Protein AF-A0A946XHM9-F1 (afdb_monomer_lite)

Structure (mmCIF, N/CA/C/O backbone):
data_AF-A0A946XHM9-F1
#
_entry.id   AF-A0A946XHM9-F1
#
loop_
_atom_site.group_PDB
_atom_site.id
_atom_site.type_symbol
_atom_site.label_atom_id
_atom_site.label_alt_id
_atom_site.label_comp_id
_atom_site.label_asym_id
_atom_site.label_entity_id
_atom_site.label_seq_id
_atom_site.pdbx_PDB_ins_code
_atom_site.Cartn_x
_atom_site.Cartn_y
_atom_site.Cartn_z
_atom_site.occupancy
_atom_site.B_iso_or_equiv
_atom_site.auth_seq_id
_atom_site.auth_comp_id
_atom_site.auth_asym_id
_atom_site.auth_atom_id
_atom_site.pdbx_PDB_model_num
ATOM 1 N N . MET A 1 1 ? -4.022 -19.495 19.270 1.00 64.88 1 MET A N 1
ATOM 2 C CA . MET A 1 1 ? -2.983 -18.628 18.664 1.00 64.88 1 MET A CA 1
ATOM 3 C C . MET A 1 1 ? -3.004 -17.282 19.379 1.00 64.88 1 MET A C 1
ATOM 5 O O . MET A 1 1 ? -4.097 -16.776 19.602 1.00 64.88 1 MET A O 1
ATOM 9 N N . SER A 1 2 ? -1.864 -16.734 19.816 1.00 82.44 2 SER A N 1
ATOM 10 C CA . SER A 1 2 ? -1.853 -15.450 20.539 1.00 82.44 2 SER A CA 1
ATOM 11 C C . SER A 1 2 ? -2.155 -14.281 19.589 1.00 82.44 2 SER A C 1
ATOM 13 O O . SER A 1 2 ? -1.803 -14.330 18.409 1.00 82.44 2 SER A O 1
ATOM 15 N N . LYS A 1 3 ? -2.790 -13.209 20.088 1.00 78.12 3 LYS A N 1
ATOM 16 C CA . LYS A 1 3 ? -3.060 -11.992 19.292 1.00 78.12 3 LYS A CA 1
ATOM 17 C C . LYS A 1 3 ? -1.774 -11.375 18.726 1.00 78.12 3 LYS A C 1
ATOM 19 O O . LYS A 1 3 ? -1.771 -10.886 17.604 1.00 78.12 3 LYS A O 1
ATOM 24 N N . ALA A 1 4 ? -0.674 -11.460 19.478 1.00 81.44 4 ALA A N 1
ATOM 25 C CA . ALA A 1 4 ? 0.644 -11.019 19.030 1.00 81.44 4 ALA A CA 1
ATOM 26 C C . ALA A 1 4 ? 1.135 -11.818 17.812 1.00 81.44 4 ALA A C 1
ATOM 28 O O . ALA A 1 4 ? 1.580 -11.227 16.836 1.00 81.44 4 ALA A O 1
ATOM 29 N N . LEU A 1 5 ? 0.974 -13.146 17.819 1.00 84.19 5 LEU A N 1
ATOM 30 C CA . LEU A 1 5 ? 1.355 -13.992 16.687 1.00 84.19 5 LEU A CA 1
ATOM 31 C C . LEU A 1 5 ? 0.500 -13.704 15.440 1.00 84.19 5 LEU A C 1
ATOM 33 O O . LEU A 1 5 ? 1.036 -13.625 14.341 1.00 84.19 5 LEU A O 1
ATOM 37 N N . GLN A 1 6 ? -0.809 -13.479 15.599 1.00 84.44 6 GLN A N 1
ATOM 38 C CA . GLN A 1 6 ? -1.690 -13.073 14.491 1.00 84.44 6 GLN A CA 1
ATOM 39 C C . GLN A 1 6 ? -1.271 -11.729 13.878 1.00 84.44 6 GLN A C 1
ATOM 41 O O . GLN A 1 6 ? -1.236 -11.593 12.658 1.00 84.44 6 GLN A O 1
ATOM 46 N N . GLN A 1 7 ? -0.912 -10.759 14.722 1.00 83.75 7 GLN A N 1
ATOM 47 C CA . GLN A 1 7 ? -0.416 -9.451 14.301 1.00 83.75 7 GLN A CA 1
ATOM 48 C C . GLN A 1 7 ? 0.900 -9.575 13.517 1.00 83.75 7 GLN A C 1
ATOM 50 O O . GLN A 1 7 ? 1.037 -8.980 12.450 1.00 83.75 7 GLN A O 1
ATOM 55 N N . SER A 1 8 ? 1.858 -10.360 14.019 1.00 86.75 8 SER A N 1
ATOM 56 C CA . SER A 1 8 ? 3.138 -10.593 13.342 1.00 86.75 8 SER A CA 1
ATOM 57 C C . SER A 1 8 ? 2.952 -11.287 11.994 1.00 86.75 8 SER A C 1
ATOM 59 O O . SER A 1 8 ? 3.525 -10.848 11.003 1.00 86.75 8 SER A O 1
ATOM 61 N N . LEU A 1 9 ? 2.106 -12.321 11.930 1.00 87.94 9 LEU A N 1
ATOM 62 C CA . LEU A 1 9 ? 1.792 -13.018 10.679 1.00 87.94 9 LEU A CA 1
ATOM 63 C C . LEU A 1 9 ? 1.127 -12.090 9.661 1.00 87.94 9 LEU A C 1
ATOM 65 O O . LEU A 1 9 ? 1.471 -12.128 8.485 1.00 87.94 9 LEU A O 1
ATOM 69 N N . TYR A 1 10 ? 0.220 -11.222 10.109 1.00 89.25 10 TYR A N 1
ATOM 70 C CA . TYR A 1 10 ? -0.399 -10.221 9.248 1.00 89.25 10 TYR A CA 1
ATOM 71 C C . TYR A 1 10 ? 0.646 -9.276 8.632 1.00 89.25 10 TYR A C 1
ATOM 73 O O . TYR A 1 10 ? 0.658 -9.096 7.417 1.00 89.25 10 TYR A O 1
ATOM 81 N N . TRP A 1 11 ? 1.562 -8.721 9.433 1.00 89.75 11 TRP A N 1
ATOM 82 C CA . TRP A 1 11 ? 2.608 -7.831 8.913 1.00 89.75 11 TRP A CA 1
ATOM 83 C C . TRP A 1 11 ? 3.601 -8.547 7.996 1.00 89.75 11 TRP A C 1
ATOM 85 O O . TRP A 1 11 ? 4.040 -7.958 7.010 1.00 89.75 11 TRP A O 1
ATOM 95 N N . LEU A 1 12 ? 3.911 -9.817 8.267 1.00 91.81 12 LEU A N 1
ATOM 96 C CA . LEU A 1 12 ? 4.718 -10.644 7.369 1.00 91.81 12 LEU A CA 1
ATOM 97 C C . LEU A 1 12 ? 4.027 -10.859 6.018 1.00 91.81 12 LEU A C 1
ATOM 99 O O . LEU A 1 12 ? 4.665 -10.697 4.981 1.00 91.81 12 LEU A O 1
ATOM 103 N N . LEU A 1 13 ? 2.725 -11.158 6.016 1.00 91.50 13 LEU A N 1
ATOM 104 C CA . LEU A 1 13 ? 1.950 -11.314 4.784 1.00 91.50 13 LEU A CA 1
ATOM 105 C C . LEU A 1 13 ? 1.861 -10.006 3.996 1.00 91.50 13 LEU A C 1
ATOM 107 O O . LEU A 1 13 ? 2.083 -10.010 2.790 1.00 91.50 13 LEU A O 1
ATOM 111 N N . VAL A 1 14 ? 1.593 -8.882 4.667 1.00 91.19 14 VAL A N 1
ATOM 112 C CA . VAL A 1 14 ? 1.593 -7.554 4.034 1.00 91.19 14 VAL A CA 1
ATOM 113 C C . VAL A 1 14 ? 2.949 -7.266 3.404 1.00 91.19 14 VAL A C 1
ATOM 115 O O . VAL A 1 14 ? 3.015 -6.874 2.245 1.00 91.19 14 VAL A O 1
ATOM 118 N N . SER A 1 15 ? 4.031 -7.512 4.139 1.00 92.19 15 SER A N 1
ATOM 119 C CA . SER A 1 15 ? 5.391 -7.322 3.646 1.00 92.19 15 SER A CA 1
ATOM 120 C C . SER A 1 15 ? 5.690 -8.173 2.412 1.00 92.19 15 SER A C 1
ATOM 122 O O . SER A 1 15 ? 6.219 -7.646 1.435 1.00 92.19 15 SER A O 1
ATOM 124 N N . ALA A 1 16 ? 5.289 -9.448 2.415 1.00 91.62 16 ALA A N 1
ATOM 125 C CA . ALA A 1 16 ? 5.465 -10.353 1.282 1.00 91.62 16 ALA A CA 1
ATOM 126 C C . ALA A 1 16 ? 4.648 -9.925 0.052 1.00 91.62 16 ALA A C 1
ATOM 128 O O . ALA A 1 16 ? 5.164 -9.944 -1.063 1.00 91.62 16 ALA A O 1
ATOM 129 N N . VAL A 1 17 ? 3.397 -9.492 0.245 1.00 91.25 17 VAL A N 1
ATOM 130 C CA . VAL A 1 17 ? 2.551 -8.972 -0.841 1.00 91.25 17 VAL A CA 1
ATOM 131 C C . VAL A 1 17 ? 3.158 -7.705 -1.430 1.00 91.25 17 VAL A C 1
ATOM 133 O O . VAL A 1 17 ? 3.306 -7.614 -2.644 1.00 91.25 17 VAL A O 1
ATOM 136 N N . LEU A 1 18 ? 3.557 -6.748 -0.587 1.00 91.38 18 LEU A N 1
ATOM 137 C CA . LEU A 1 18 ? 4.198 -5.516 -1.044 1.00 91.38 18 LEU A CA 1
ATOM 138 C C . LEU A 1 18 ? 5.503 -5.816 -1.779 1.00 91.38 18 LEU A C 1
ATOM 140 O O . LEU A 1 18 ? 5.750 -5.229 -2.823 1.00 91.38 18 LEU A O 1
ATOM 144 N N . PHE A 1 19 ? 6.308 -6.756 -1.287 1.00 90.69 19 PHE A N 1
ATOM 145 C CA . PHE A 1 19 ? 7.533 -7.171 -1.964 1.00 90.69 19 PHE A CA 1
ATOM 146 C C . PHE A 1 19 ? 7.241 -7.754 -3.352 1.00 90.69 19 PHE A C 1
ATOM 148 O O . PHE A 1 19 ? 7.867 -7.353 -4.327 1.00 90.69 19 PHE A O 1
ATOM 155 N N . GLY A 1 20 ? 6.247 -8.644 -3.460 1.00 88.38 20 GLY A N 1
ATOM 156 C CA . GLY A 1 20 ? 5.823 -9.224 -4.736 1.00 88.38 20 GLY A CA 1
ATOM 157 C C . GLY A 1 20 ? 5.290 -8.182 -5.722 1.00 88.38 20 GLY A C 1
ATOM 158 O O . GLY A 1 20 ? 5.657 -8.207 -6.893 1.00 88.38 20 GLY A O 1
ATOM 159 N N . VAL A 1 21 ? 4.485 -7.224 -5.248 1.00 87.75 21 VAL A N 1
ATOM 160 C CA . VAL A 1 21 ? 4.009 -6.099 -6.070 1.00 87.75 21 VAL A CA 1
ATOM 161 C C . VAL A 1 21 ? 5.192 -5.290 -6.600 1.00 87.75 21 VAL A C 1
ATOM 163 O O . VAL A 1 21 ? 5.256 -5.024 -7.795 1.00 87.75 21 VAL A O 1
ATOM 166 N N . GLN A 1 22 ? 6.159 -4.956 -5.745 1.00 88.50 22 GLN A N 1
ATOM 167 C CA . GLN A 1 22 ? 7.315 -4.145 -6.133 1.00 88.50 22 GLN A CA 1
ATOM 168 C C . GLN A 1 22 ? 8.279 -4.885 -7.063 1.00 88.50 22 GLN A C 1
ATOM 170 O O . GLN A 1 22 ? 8.858 -4.267 -7.955 1.00 88.50 22 GLN A O 1
ATOM 175 N N . TYR A 1 23 ? 8.415 -6.204 -6.902 1.00 85.31 23 TYR A N 1
ATOM 176 C CA . TYR A 1 23 ? 9.186 -7.058 -7.807 1.00 85.31 23 TYR A CA 1
ATOM 177 C C . TYR A 1 23 ? 8.616 -7.055 -9.230 1.00 85.31 23 TYR A C 1
ATOM 179 O O . TYR A 1 23 ? 9.367 -7.006 -10.198 1.00 85.31 23 TYR A O 1
ATOM 187 N N . LEU A 1 24 ? 7.287 -7.074 -9.365 1.00 84.50 24 LEU A N 1
ATOM 188 C CA . LEU A 1 24 ? 6.622 -6.987 -10.669 1.00 84.50 24 LEU A CA 1
ATOM 189 C C . LEU A 1 24 ? 6.625 -5.560 -11.237 1.00 84.50 24 LEU A C 1
ATOM 191 O O . LEU A 1 24 ? 6.518 -5.379 -12.451 1.00 84.50 24 LEU A O 1
ATOM 195 N N . TYR A 1 25 ? 6.717 -4.557 -10.360 1.00 83.06 25 TYR A N 1
ATOM 196 C CA . TYR A 1 25 ? 6.604 -3.150 -10.724 1.00 83.06 25 TYR A CA 1
ATOM 197 C C . TYR A 1 25 ? 7.918 -2.534 -11.208 1.00 83.06 25 TYR A C 1
ATOM 199 O O . TYR A 1 25 ? 7.930 -1.756 -12.164 1.00 83.06 25 TYR A O 1
ATOM 207 N N . HIS A 1 26 ? 9.035 -2.886 -10.572 1.00 82.06 26 HIS A N 1
ATOM 208 C CA . HIS A 1 26 ? 10.322 -2.255 -10.836 1.00 82.06 26 HIS A CA 1
ATOM 209 C C . HIS A 1 26 ? 11.280 -3.172 -11.610 1.00 82.06 26 HIS A C 1
ATOM 211 O O . HIS A 1 26 ? 11.484 -4.320 -11.226 1.00 82.06 26 HIS A O 1
ATOM 217 N N . PRO A 1 27 ? 11.965 -2.658 -12.650 1.00 73.81 27 PRO A N 1
ATOM 218 C CA . PRO A 1 27 ? 12.930 -3.439 -13.430 1.00 73.81 27 PRO A CA 1
ATOM 219 C C . PRO A 1 27 ? 14.285 -3.626 -12.722 1.00 73.81 27 PRO A C 1
ATOM 221 O O . PRO A 1 27 ? 15.137 -4.366 -13.206 1.00 73.81 27 PRO A O 1
ATOM 224 N N . ASN A 1 28 ? 14.525 -2.923 -11.610 1.00 82.12 28 ASN A N 1
ATOM 225 C CA . ASN A 1 28 ? 15.802 -2.896 -10.899 1.00 82.12 28 ASN A CA 1
ATOM 226 C C . ASN A 1 28 ? 15.595 -3.224 -9.414 1.00 82.12 28 ASN A C 1
ATOM 228 O O . ASN A 1 28 ? 14.721 -2.645 -8.766 1.00 82.12 28 ASN A O 1
ATOM 232 N N . LEU A 1 29 ? 16.448 -4.094 -8.865 1.00 83.19 29 LEU A N 1
ATOM 233 C CA . LEU A 1 29 ? 16.446 -4.482 -7.452 1.00 83.19 29 LEU A CA 1
ATOM 234 C C . LEU A 1 29 ? 16.579 -3.285 -6.499 1.00 83.19 29 LEU A C 1
ATOM 236 O O . LEU A 1 29 ? 15.921 -3.267 -5.463 1.00 83.19 29 LEU A O 1
ATOM 240 N N . ASN A 1 30 ? 17.370 -2.266 -6.849 1.00 85.31 30 ASN A N 1
ATOM 241 C CA . ASN A 1 30 ? 17.533 -1.082 -5.998 1.00 85.31 30 ASN A CA 1
ATOM 242 C C . ASN A 1 30 ? 16.214 -0.310 -5.853 1.00 85.31 30 ASN A C 1
ATOM 244 O O . ASN A 1 30 ? 15.804 0.018 -4.741 1.00 85.31 30 ASN A O 1
ATOM 248 N N . LEU A 1 31 ? 15.517 -0.075 -6.968 1.00 84.56 31 LEU A N 1
ATOM 249 C CA . LEU A 1 31 ? 14.203 0.569 -6.968 1.00 84.56 31 LEU A CA 1
ATOM 250 C C . LEU A 1 31 ? 13.147 -0.292 -6.284 1.00 84.56 31 LEU A C 1
ATOM 252 O O . LEU A 1 31 ? 12.345 0.231 -5.521 1.00 84.56 31 LEU A O 1
ATOM 256 N N . MET A 1 32 ? 13.183 -1.606 -6.508 1.00 88.50 32 MET A N 1
ATOM 257 C CA . MET A 1 32 ? 12.290 -2.555 -5.851 1.00 88.50 32 MET A CA 1
ATOM 258 C C . MET A 1 32 ? 12.395 -2.460 -4.327 1.00 88.50 32 MET A C 1
ATOM 260 O O . MET A 1 32 ? 11.376 -2.374 -3.646 1.00 88.50 32 MET A O 1
ATOM 264 N N . ILE A 1 33 ? 13.617 -2.444 -3.785 1.00 89.56 33 ILE A N 1
ATOM 265 C CA . ILE A 1 33 ? 13.844 -2.340 -2.339 1.00 89.56 33 ILE A CA 1
ATOM 266 C C . ILE A 1 33 ? 13.354 -0.985 -1.817 1.00 89.56 33 ILE A C 1
ATOM 268 O O . ILE A 1 33 ? 12.666 -0.943 -0.798 1.00 89.56 33 ILE A O 1
ATOM 272 N N . ILE A 1 34 ? 13.653 0.111 -2.520 1.00 89.56 34 ILE A N 1
ATOM 273 C CA . ILE A 1 34 ? 13.200 1.454 -2.130 1.00 89.56 34 ILE A CA 1
ATOM 274 C C . ILE A 1 34 ? 11.666 1.528 -2.137 1.00 89.56 34 ILE A C 1
ATOM 276 O O . ILE A 1 34 ? 11.068 1.911 -1.133 1.00 89.56 34 ILE A O 1
ATOM 280 N N . GLY A 1 35 ? 11.021 1.102 -3.225 1.00 89.00 35 GLY A N 1
ATOM 281 C CA . GLY A 1 35 ? 9.565 1.075 -3.362 1.00 89.00 35 GLY A CA 1
ATOM 282 C C . GLY A 1 35 ? 8.893 0.186 -2.316 1.00 89.00 35 GLY A C 1
ATOM 283 O O . GLY A 1 35 ? 7.867 0.562 -1.746 1.00 89.00 35 GLY A O 1
ATOM 284 N N . TRP A 1 36 ? 9.502 -0.957 -1.987 1.00 92.44 36 TRP A N 1
ATOM 285 C CA . TRP A 1 36 ? 9.031 -1.854 -0.929 1.00 92.44 36 TRP A CA 1
ATOM 286 C C . TRP A 1 36 ? 9.079 -1.200 0.448 1.00 92.44 36 TRP A C 1
ATOM 288 O O . TRP A 1 36 ? 8.070 -1.206 1.157 1.00 92.44 36 TRP A O 1
ATOM 298 N N . VAL A 1 37 ? 10.204 -0.578 0.804 1.00 93.12 37 VAL A N 1
ATOM 299 C CA . VAL A 1 37 ? 10.353 0.141 2.076 1.00 93.12 37 VAL A CA 1
ATOM 300 C C . VAL A 1 37 ? 9.368 1.309 2.160 1.00 93.12 37 VAL A C 1
ATOM 302 O O . VAL A 1 37 ? 8.674 1.444 3.169 1.00 93.12 37 VAL A O 1
ATOM 305 N N . LEU A 1 38 ? 9.238 2.113 1.100 1.00 92.75 38 LEU A N 1
ATOM 306 C CA . LEU A 1 38 ? 8.287 3.230 1.041 1.00 92.75 38 LEU A CA 1
ATOM 307 C C . LEU A 1 38 ? 6.842 2.753 1.217 1.00 92.75 38 LEU A C 1
ATOM 309 O O . LEU A 1 38 ? 6.113 3.271 2.066 1.00 92.75 38 LEU A O 1
ATOM 313 N N . SER A 1 39 ? 6.447 1.716 0.479 1.00 91.38 39 SER A N 1
ATOM 314 C CA . SER A 1 39 ? 5.103 1.140 0.560 1.00 91.38 39 SER A CA 1
ATOM 315 C C . SER A 1 39 ? 4.807 0.572 1.946 1.00 91.38 39 SER A C 1
ATOM 317 O O . SER A 1 39 ? 3.705 0.756 2.464 1.00 91.38 39 SER A O 1
ATOM 319 N N . LEU A 1 40 ? 5.780 -0.091 2.578 1.00 92.44 40 LEU A N 1
ATOM 320 C CA . LEU A 1 40 ? 5.646 -0.610 3.939 1.00 92.44 40 LEU A CA 1
ATOM 321 C C . LEU A 1 40 ? 5.456 0.511 4.963 1.00 92.44 40 LEU A C 1
ATOM 323 O O . LEU A 1 40 ? 4.547 0.433 5.792 1.00 92.44 40 LEU A O 1
ATOM 327 N N . LEU A 1 41 ? 6.276 1.562 4.891 1.00 92.50 41 LEU A N 1
ATOM 328 C CA . LEU A 1 41 ? 6.190 2.713 5.791 1.00 92.50 41 LEU A CA 1
ATOM 329 C C . LEU A 1 41 ? 4.852 3.443 5.645 1.00 92.50 41 LEU A C 1
ATOM 331 O O . LEU A 1 41 ? 4.201 3.747 6.645 1.00 92.50 41 LEU A O 1
ATOM 335 N N . LEU A 1 42 ? 4.400 3.669 4.411 1.00 92.50 42 LEU A N 1
ATOM 336 C CA . LEU A 1 42 ? 3.121 4.323 4.134 1.00 92.50 42 LEU A CA 1
ATOM 337 C C . LEU A 1 42 ? 1.928 3.458 4.545 1.00 92.50 42 LEU A C 1
ATOM 339 O O . LEU A 1 42 ? 0.946 3.974 5.083 1.00 92.50 42 LEU A O 1
ATOM 343 N N . THR A 1 43 ? 2.027 2.139 4.389 1.00 90.69 43 THR A N 1
ATOM 344 C CA . THR A 1 43 ? 1.024 1.193 4.894 1.00 90.69 43 THR A CA 1
ATOM 345 C C . THR A 1 43 ? 0.941 1.243 6.419 1.00 90.69 43 THR A C 1
ATOM 347 O O . THR A 1 43 ? -0.153 1.326 6.982 1.00 90.69 43 THR A O 1
ATOM 350 N N . ALA A 1 44 ? 2.086 1.247 7.106 1.00 89.00 44 ALA A N 1
ATOM 351 C CA . ALA A 1 44 ? 2.149 1.386 8.558 1.00 89.00 44 ALA A CA 1
ATOM 352 C C . ALA A 1 44 ? 1.564 2.723 9.031 1.00 89.00 44 ALA A C 1
ATOM 354 O O . ALA A 1 44 ? 0.775 2.746 9.979 1.00 89.00 44 ALA A O 1
ATOM 355 N N . LEU A 1 45 ? 1.877 3.818 8.335 1.00 88.56 45 LEU A N 1
ATOM 356 C CA . LEU A 1 45 ? 1.345 5.145 8.630 1.00 88.56 45 LEU A CA 1
ATOM 357 C C . LEU A 1 45 ? -0.173 5.217 8.415 1.00 88.56 45 LEU A C 1
ATOM 359 O O . LEU A 1 45 ? -0.891 5.764 9.253 1.00 88.56 45 LEU A O 1
ATOM 363 N N . THR A 1 46 ? -0.677 4.616 7.336 1.00 87.56 46 THR A N 1
ATOM 364 C CA . THR A 1 46 ? -2.114 4.552 7.023 1.00 87.56 46 THR A CA 1
ATOM 365 C C . THR A 1 46 ? -2.864 3.738 8.078 1.00 87.56 46 THR A C 1
ATOM 367 O O . THR A 1 46 ? -3.885 4.188 8.606 1.00 87.56 46 THR A O 1
ATOM 370 N N . ALA A 1 47 ? -2.318 2.586 8.477 1.00 86.00 47 ALA A N 1
ATOM 371 C CA . ALA A 1 47 ? -2.874 1.757 9.543 1.00 86.00 47 ALA A CA 1
ATOM 372 C C . ALA A 1 47 ? -2.862 2.481 10.904 1.00 86.00 47 ALA A C 1
ATOM 374 O O . ALA A 1 47 ? -3.856 2.453 11.638 1.00 86.00 47 ALA A O 1
ATOM 375 N N . TRP A 1 48 ? -1.769 3.181 11.227 1.00 85.88 48 TRP A N 1
ATOM 376 C CA . TRP A 1 48 ? -1.647 3.990 12.441 1.00 85.88 48 TRP A CA 1
ATOM 377 C C . TRP A 1 48 ? -2.649 5.149 12.460 1.00 85.88 48 TRP A C 1
ATOM 379 O O . TRP A 1 48 ? -3.364 5.319 13.449 1.00 85.88 48 TRP A O 1
ATOM 389 N N . SER A 1 49 ? -2.777 5.890 11.360 1.00 84.12 49 SER A N 1
ATOM 390 C CA . SER A 1 49 ? -3.764 6.964 11.206 1.00 84.12 49 SER A CA 1
ATOM 391 C C . SER A 1 49 ? -5.192 6.429 11.370 1.00 84.12 49 SER A C 1
ATOM 393 O O . SER A 1 49 ? -5.991 6.973 12.135 1.00 84.12 49 SER A O 1
ATOM 395 N N . GLY A 1 50 ? -5.479 5.263 10.780 1.00 79.75 50 GLY A N 1
ATOM 396 C CA . GLY A 1 50 ? -6.729 4.525 10.958 1.00 79.75 50 GLY A CA 1
ATOM 397 C C . GLY A 1 50 ? -7.093 4.248 12.419 1.00 79.75 50 GLY A C 1
ATOM 398 O O . GLY A 1 50 ? -8.271 4.330 12.781 1.00 79.75 50 GLY A O 1
ATOM 399 N N . SER A 1 51 ? -6.099 3.950 13.262 1.00 78.69 51 SER A N 1
ATOM 400 C CA . SER A 1 51 ? -6.296 3.694 14.696 1.00 78.69 51 SER A CA 1
ATOM 401 C C . SER A 1 51 ? -6.692 4.938 15.502 1.00 78.69 51 SER A C 1
ATOM 403 O O . SER A 1 51 ? -7.314 4.806 16.553 1.00 78.69 51 SER A O 1
ATOM 405 N N . ARG A 1 52 ? -6.378 6.142 15.004 1.00 79.56 52 ARG A N 1
ATOM 406 C CA . ARG A 1 52 ? -6.666 7.428 15.664 1.00 79.56 52 ARG A CA 1
ATOM 407 C C . ARG A 1 52 ? -8.008 8.041 15.250 1.00 79.56 52 ARG A C 1
ATOM 409 O O . ARG A 1 52 ? -8.437 9.031 15.837 1.00 79.56 52 ARG A O 1
ATOM 416 N N . ILE A 1 53 ? -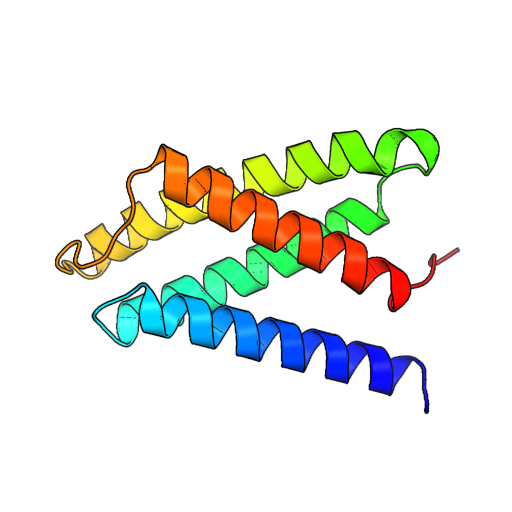8.677 7.474 14.248 1.00 78.75 53 ILE A N 1
ATOM 417 C CA . ILE A 1 53 ? -9.930 8.002 13.702 1.00 78.75 53 ILE A CA 1
ATOM 418 C C . ILE A 1 53 ? -11.147 7.491 14.493 1.00 78.75 53 ILE A C 1
ATOM 420 O O . ILE A 1 53 ? -11.295 6.293 14.742 1.00 78.75 53 ILE A O 1
ATOM 424 N N . SER A 1 54 ? -12.064 8.408 14.824 1.00 67.88 54 SER A N 1
ATOM 425 C CA . SER A 1 54 ? -13.339 8.114 15.486 1.00 67.88 54 SER A CA 1
ATOM 426 C C . SER A 1 54 ? -14.253 7.210 14.646 1.00 67.88 54 SER A C 1
ATOM 428 O O . SER A 1 54 ? -14.373 7.378 13.431 1.00 67.88 54 SER A O 1
ATOM 430 N N . LYS A 1 55 ? -14.945 6.274 15.317 1.00 69.19 55 LYS A N 1
ATOM 431 C CA . LYS A 1 55 ? -15.752 5.195 14.709 1.00 69.19 55 LYS A CA 1
ATOM 432 C C . LYS A 1 55 ? -16.671 5.600 13.535 1.00 69.19 55 LYS A C 1
ATOM 434 O O . LYS A 1 55 ? -16.613 4.916 12.517 1.00 69.19 55 LYS A O 1
ATOM 439 N N . PRO A 1 56 ? -17.476 6.679 13.606 1.00 68.31 56 PRO A N 1
ATOM 440 C CA . PRO A 1 56 ? -18.427 6.994 12.535 1.00 68.31 56 PRO A CA 1
ATOM 441 C C . PRO A 1 56 ? -17.775 7.553 11.259 1.00 68.31 56 PRO A C 1
ATOM 443 O O . PRO A 1 56 ? -18.360 7.454 10.188 1.00 68.31 56 PRO A O 1
ATOM 446 N N 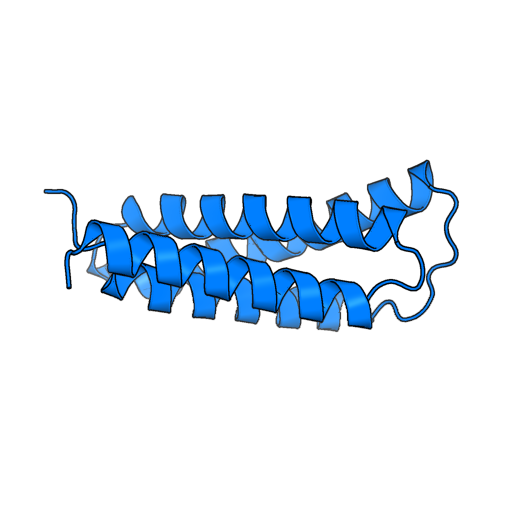. ALA A 1 57 ? -16.560 8.107 11.337 1.00 73.81 57 ALA A N 1
ATOM 447 C CA . ALA A 1 57 ? -15.889 8.740 10.197 1.00 73.81 57 ALA A CA 1
ATOM 448 C C . ALA A 1 57 ? -14.773 7.875 9.581 1.00 73.81 57 ALA A C 1
ATOM 450 O O . ALA A 1 57 ? -14.045 8.344 8.705 1.00 73.81 57 ALA A O 1
ATOM 451 N N . ILE A 1 58 ? -14.620 6.626 10.041 1.00 74.44 58 ILE A N 1
ATOM 452 C CA . ILE A 1 58 ? -13.537 5.722 9.633 1.00 74.44 58 ILE A CA 1
ATOM 453 C C . ILE A 1 58 ? -13.428 5.547 8.115 1.00 74.44 58 ILE A C 1
ATOM 455 O O . ILE A 1 58 ? -12.338 5.795 7.607 1.00 74.44 58 ILE A O 1
ATOM 459 N N . PRO A 1 59 ? -14.467 5.105 7.378 1.00 77.81 59 PRO A N 1
ATOM 460 C CA . PRO A 1 59 ? -14.274 4.696 5.987 1.00 77.81 59 PRO A CA 1
ATOM 461 C C . PRO A 1 59 ? -13.852 5.871 5.101 1.00 77.81 59 PRO A C 1
ATOM 463 O O . PRO A 1 59 ? -12.909 5.747 4.328 1.00 77.81 59 PRO A O 1
ATOM 466 N N . ILE A 1 60 ? -14.477 7.037 5.285 1.00 84.12 60 ILE A N 1
ATOM 467 C CA . ILE A 1 60 ? -14.186 8.246 4.502 1.00 84.12 60 ILE A CA 1
ATOM 468 C C . ILE A 1 60 ? -12.788 8.783 4.827 1.00 84.12 60 ILE A C 1
ATOM 470 O O . ILE A 1 60 ? -11.999 9.057 3.926 1.00 84.12 60 ILE A O 1
ATOM 474 N N . LYS A 1 61 ? -12.444 8.901 6.117 1.00 84.12 61 LYS A N 1
ATOM 475 C CA . LYS A 1 61 ? -11.130 9.422 6.521 1.00 84.12 61 LYS A CA 1
ATOM 476 C C . LYS A 1 61 ? -10.000 8.461 6.160 1.00 84.12 61 LYS A C 1
ATOM 478 O O . LYS A 1 61 ? -8.941 8.914 5.748 1.00 84.12 61 LYS A O 1
ATOM 483 N N . LEU A 1 62 ? -10.216 7.150 6.274 1.00 87.00 62 LEU A N 1
ATOM 484 C CA . LEU A 1 62 ? -9.218 6.152 5.894 1.00 87.00 62 LEU A CA 1
ATOM 485 C C . LEU A 1 62 ? -9.003 6.126 4.377 1.00 87.00 62 LEU A C 1
ATOM 487 O O . LEU A 1 62 ? -7.864 5.993 3.940 1.00 87.00 62 LEU A O 1
ATOM 491 N N . LEU A 1 63 ? -10.060 6.315 3.583 1.00 89.31 63 LEU A N 1
ATOM 492 C CA . LEU A 1 63 ? -9.951 6.461 2.132 1.00 89.31 63 LEU A CA 1
ATOM 493 C C . LEU A 1 63 ? -9.128 7.687 1.747 1.00 89.31 63 LEU A C 1
ATOM 495 O O . LEU A 1 63 ? -8.214 7.578 0.930 1.00 89.31 63 LEU A O 1
ATOM 499 N N . LEU A 1 64 ? -9.385 8.825 2.390 1.00 90.12 64 LEU A N 1
ATOM 500 C CA . LEU A 1 64 ? -8.613 10.044 2.169 1.00 90.12 64 LEU A CA 1
ATOM 501 C C . LEU A 1 64 ? -7.135 9.857 2.549 1.00 90.12 64 LEU A C 1
ATOM 503 O O . LEU A 1 64 ? -6.257 10.178 1.753 1.00 90.12 64 LEU A O 1
ATOM 507 N N . VAL A 1 65 ? -6.849 9.266 3.714 1.00 91.00 65 VAL A N 1
ATOM 508 C CA . VAL A 1 65 ? -5.468 8.976 4.145 1.00 91.00 65 VAL A CA 1
ATOM 509 C C . VAL A 1 65 ? -4.773 8.008 3.185 1.00 91.00 65 VAL A C 1
ATOM 511 O O . VAL A 1 65 ? -3.623 8.242 2.834 1.00 91.00 65 VAL A O 1
ATOM 514 N N . SER A 1 66 ? -5.463 6.964 2.720 1.00 90.94 66 SER A N 1
ATOM 515 C CA . SER A 1 66 ? -4.899 5.994 1.769 1.00 90.94 66 SER A CA 1
ATOM 516 C C . SER A 1 66 ? -4.604 6.643 0.413 1.00 90.94 66 SER A C 1
ATOM 518 O O . SER A 1 66 ? -3.580 6.358 -0.199 1.00 90.94 66 SER A O 1
ATOM 520 N N . THR A 1 67 ? -5.462 7.568 -0.025 1.00 91.62 67 THR A N 1
ATOM 521 C CA . THR A 1 67 ? -5.264 8.340 -1.262 1.00 91.62 67 THR A CA 1
ATOM 522 C C . THR A 1 67 ? -4.056 9.267 -1.145 1.00 91.62 67 THR A C 1
ATOM 524 O O . THR A 1 67 ? -3.200 9.276 -2.024 1.00 91.62 67 THR A O 1
ATOM 527 N N . ILE A 1 68 ? -3.932 9.998 -0.033 1.00 92.88 68 ILE A N 1
ATOM 528 C CA . ILE A 1 68 ? -2.773 10.864 0.229 1.00 92.88 68 ILE A CA 1
ATOM 529 C C . ILE A 1 68 ? -1.491 10.036 0.323 1.00 92.88 68 ILE A C 1
ATOM 531 O O . ILE A 1 68 ? -0.495 10.390 -0.299 1.00 92.88 68 ILE A O 1
ATOM 535 N N . ALA A 1 69 ? -1.516 8.911 1.041 1.00 92.56 69 ALA A N 1
ATOM 536 C CA . ALA A 1 69 ? -0.380 7.999 1.122 1.00 92.56 69 ALA A CA 1
ATOM 537 C C . ALA A 1 69 ? 0.027 7.494 -0.268 1.00 92.56 69 ALA A C 1
ATOM 539 O O . ALA A 1 69 ? 1.212 7.422 -0.573 1.00 92.56 69 ALA A O 1
ATOM 540 N N . SER A 1 70 ? -0.938 7.213 -1.141 1.00 92.56 70 SER A N 1
ATOM 541 C CA . SER A 1 70 ? -0.656 6.818 -2.516 1.00 92.56 70 SER A CA 1
ATOM 542 C C . SER A 1 70 ? -0.040 7.932 -3.363 1.00 92.56 70 SER A C 1
ATOM 544 O O . SER A 1 70 ? 0.867 7.666 -4.147 1.00 92.56 70 SER A O 1
ATOM 546 N N . LEU A 1 71 ? -0.496 9.177 -3.200 1.00 92.75 71 LEU A N 1
ATOM 547 C CA . LEU A 1 71 ? 0.113 10.338 -3.856 1.00 92.75 71 LEU A CA 1
ATOM 548 C C . LEU A 1 71 ? 1.557 10.538 -3.383 1.00 92.75 71 LEU A C 1
ATOM 550 O O . LEU A 1 71 ? 2.453 10.751 -4.197 1.00 92.75 71 LEU A O 1
ATOM 554 N N . MET A 1 72 ? 1.794 10.403 -2.075 1.00 94.62 72 MET A N 1
ATOM 555 C CA . MET A 1 72 ? 3.136 10.456 -1.496 1.00 94.62 72 MET A CA 1
ATOM 556 C C . MET A 1 72 ? 4.022 9.316 -2.005 1.00 94.62 72 MET A C 1
ATOM 558 O O . MET A 1 72 ? 5.195 9.551 -2.271 1.00 94.62 72 MET A O 1
AT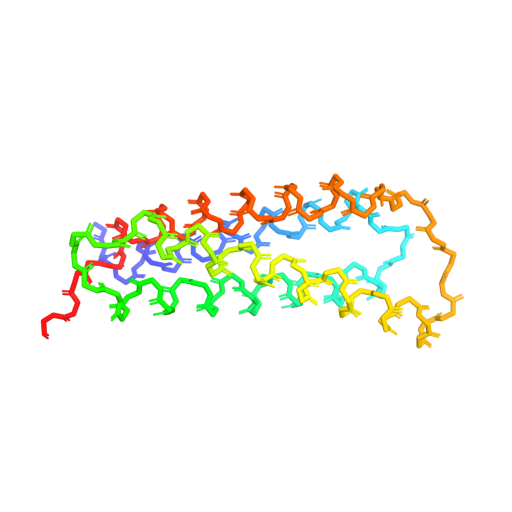OM 562 N N . ASN A 1 73 ? 3.476 8.105 -2.173 1.00 91.88 73 ASN A N 1
ATOM 563 C CA . ASN A 1 73 ? 4.205 6.973 -2.745 1.00 91.88 73 ASN A CA 1
ATOM 564 C C . ASN A 1 73 ? 4.692 7.293 -4.161 1.00 91.88 73 ASN A C 1
ATOM 566 O O . ASN A 1 73 ? 5.874 7.126 -4.440 1.00 91.88 73 ASN A O 1
ATOM 570 N N . SER A 1 74 ? 3.812 7.825 -5.016 1.00 90.25 74 SER A N 1
ATOM 571 C CA . SER A 1 74 ? 4.178 8.187 -6.390 1.00 90.25 74 SER A CA 1
ATOM 572 C C . SER A 1 74 ? 5.253 9.266 -6.441 1.00 90.25 74 SER A C 1
ATOM 574 O O . SER A 1 74 ? 6.222 9.128 -7.183 1.00 90.25 74 SER A O 1
ATOM 576 N N . GLN A 1 75 ? 5.129 10.310 -5.621 1.00 91.31 75 GLN A N 1
ATOM 577 C CA . GLN A 1 75 ? 6.127 11.383 -5.569 1.00 91.31 75 GLN A CA 1
ATOM 578 C C . GLN A 1 75 ? 7.469 10.895 -5.009 1.00 91.31 75 GLN A C 1
ATOM 580 O O . GLN A 1 75 ? 8.532 11.265 -5.502 1.00 91.31 75 GLN A O 1
ATOM 585 N N . ALA A 1 76 ? 7.447 10.042 -3.983 1.00 90.25 76 ALA A N 1
ATOM 586 C CA . ALA A 1 76 ? 8.662 9.454 -3.431 1.00 90.25 76 ALA A CA 1
ATOM 587 C C . ALA A 1 76 ? 9.348 8.527 -4.445 1.00 90.25 76 ALA A C 1
ATOM 589 O O . ALA A 1 76 ? 10.577 8.506 -4.520 1.00 90.25 76 ALA A O 1
ATOM 590 N N . LEU A 1 77 ? 8.569 7.808 -5.258 1.00 88.31 77 LEU A N 1
ATOM 591 C CA . LEU A 1 77 ? 9.094 7.032 -6.372 1.00 88.31 77 LEU A CA 1
ATOM 592 C C . LEU A 1 77 ? 9.708 7.937 -7.443 1.00 88.31 77 LEU A C 1
ATOM 594 O O . LEU A 1 77 ? 10.819 7.643 -7.862 1.00 88.31 77 LEU A O 1
ATOM 598 N N . ASP A 1 78 ? 9.085 9.058 -7.825 1.00 89.12 78 ASP A N 1
ATOM 599 C CA . ASP A 1 78 ? 9.691 10.025 -8.763 1.00 89.12 78 ASP A CA 1
ATOM 600 C C . ASP A 1 78 ? 11.093 10.462 -8.315 1.00 89.12 78 ASP A C 1
ATOM 602 O O . ASP A 1 78 ? 12.037 10.488 -9.109 1.00 89.12 78 ASP A O 1
ATOM 606 N N . VAL A 1 79 ? 11.247 10.742 -7.019 1.00 88.56 79 VAL A N 1
ATOM 607 C CA . VAL A 1 79 ? 12.543 11.071 -6.415 1.00 88.56 79 VAL A CA 1
ATOM 608 C C . VAL A 1 79 ? 13.489 9.864 -6.418 1.00 88.56 79 VAL A C 1
ATOM 610 O O . VAL A 1 79 ? 14.667 10.003 -6.730 1.00 88.56 79 VAL A O 1
ATOM 613 N N . ALA A 1 80 ? 13.005 8.659 -6.115 1.00 87.38 80 ALA A N 1
ATOM 614 C CA . ALA A 1 80 ? 13.830 7.452 -6.165 1.00 87.38 80 ALA A CA 1
ATOM 615 C C . ALA A 1 80 ? 14.344 7.160 -7.586 1.00 87.38 80 ALA A C 1
ATOM 617 O O . ALA A 1 80 ? 15.519 6.833 -7.762 1.00 87.38 80 ALA A O 1
ATOM 618 N N . TYR A 1 81 ? 13.495 7.321 -8.602 1.00 84.62 81 TYR A N 1
ATOM 619 C CA . TYR A 1 81 ? 13.858 7.181 -10.012 1.00 84.62 81 TYR A CA 1
ATOM 620 C C . TYR A 1 81 ? 14.892 8.229 -10.436 1.00 84.62 81 TYR A C 1
ATOM 622 O O . TYR A 1 81 ? 15.851 7.880 -11.125 1.00 84.62 81 TYR A O 1
ATOM 630 N N . SER A 1 82 ? 14.754 9.483 -9.986 1.00 85.06 82 SER A N 1
ATOM 631 C CA . SER A 1 82 ? 15.717 10.541 -10.314 1.00 85.06 82 SER A CA 1
ATOM 632 C C . SER A 1 82 ? 17.084 10.312 -9.661 1.00 85.06 82 SER A C 1
ATOM 634 O O . SER A 1 82 ? 18.106 10.418 -10.335 1.00 85.06 82 SER A O 1
ATOM 636 N N . ILE A 1 83 ? 17.120 9.908 -8.386 1.00 85.38 83 ILE A N 1
ATOM 637 C CA . ILE A 1 83 ? 18.368 9.616 -7.660 1.00 85.38 83 ILE A CA 1
ATOM 638 C C . ILE A 1 83 ? 19.079 8.397 -8.254 1.00 85.38 83 ILE A C 1
ATOM 640 O O . ILE A 1 83 ? 20.299 8.395 -8.404 1.00 85.38 83 ILE A O 1
ATOM 644 N N . THR A 1 84 ? 18.330 7.349 -8.597 1.00 82.75 84 THR A N 1
ATOM 645 C CA . THR A 1 84 ? 18.908 6.099 -9.115 1.00 82.75 84 THR A CA 1
ATOM 646 C C . THR A 1 84 ? 19.199 6.138 -10.615 1.00 82.75 84 THR A C 1
ATOM 648 O O . THR A 1 84 ? 19.750 5.170 -11.137 1.00 82.75 84 THR A O 1
ATOM 651 N N . SER A 1 85 ? 18.858 7.239 -11.304 1.00 78.25 85 SER A N 1
ATOM 652 C CA . SER A 1 85 ? 18.989 7.394 -12.764 1.00 78.25 85 SER A CA 1
ATOM 653 C C . SER A 1 85 ? 18.422 6.197 -13.537 1.00 78.25 85 SER A C 1
ATOM 655 O O . SER A 1 85 ? 18.958 5.774 -14.562 1.00 78.25 85 SER A O 1
ATOM 657 N N . ALA A 1 86 ? 17.362 5.593 -13.004 1.00 73.00 86 ALA A N 1
ATOM 658 C CA . ALA A 1 86 ? 16.842 4.336 -13.504 1.00 73.00 86 ALA A CA 1
ATOM 659 C C . ALA A 1 86 ? 15.838 4.569 -14.644 1.00 73.00 86 ALA A C 1
ATOM 661 O O . ALA A 1 86 ? 15.051 5.519 -14.590 1.00 73.00 86 ALA A O 1
ATOM 662 N N . PRO A 1 87 ? 15.812 3.694 -15.666 1.00 70.69 87 PRO A N 1
ATOM 663 C CA . PRO A 1 87 ? 14.795 3.762 -16.702 1.00 70.69 87 PRO A CA 1
ATOM 664 C C . PRO A 1 87 ? 13.412 3.543 -16.084 1.00 70.69 87 PRO A C 1
ATOM 666 O O . PRO A 1 87 ? 13.239 2.689 -15.213 1.00 70.69 87 PRO A O 1
ATOM 669 N N . LEU A 1 88 ? 12.422 4.296 -16.569 1.00 65.62 88 LEU A N 1
ATOM 670 C CA . LEU A 1 88 ? 11.046 4.261 -16.059 1.00 65.62 88 LEU A CA 1
ATOM 671 C C . LEU A 1 88 ? 10.446 2.840 -16.072 1.00 65.62 88 LEU A C 1
ATOM 673 O O . LEU A 1 88 ? 9.695 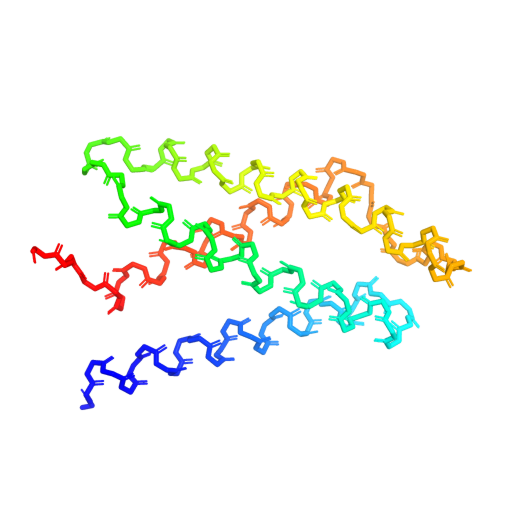2.490 -15.166 1.00 65.62 88 LEU A O 1
ATOM 677 N N . GLY A 1 89 ? 10.847 1.979 -17.013 1.00 66.06 89 GLY A N 1
ATOM 678 C CA . GLY A 1 89 ? 10.478 0.559 -17.018 1.00 66.06 89 GLY A CA 1
ATOM 679 C C . GLY A 1 89 ? 8.965 0.332 -17.127 1.00 66.06 89 GLY A C 1
ATOM 680 O O . GLY A 1 89 ? 8.306 0.987 -17.926 1.00 66.06 89 GLY A O 1
ATOM 681 N N . ASN A 1 90 ? 8.427 -0.578 -16.305 1.00 69.25 90 ASN A N 1
ATOM 682 C CA . ASN A 1 90 ? 7.006 -0.970 -16.240 1.00 69.25 90 ASN A CA 1
ATOM 683 C C . ASN A 1 90 ? 6.114 0.005 -15.448 1.00 69.25 90 ASN A C 1
ATOM 685 O O . ASN A 1 90 ? 5.057 -0.384 -14.943 1.00 69.25 90 ASN A O 1
ATOM 689 N N . ARG A 1 91 ? 6.534 1.262 -15.291 1.00 72.38 91 ARG A N 1
ATOM 690 C CA . ARG A 1 91 ? 5.786 2.214 -14.477 1.00 72.38 91 ARG A CA 1
ATOM 691 C C . ARG A 1 91 ? 4.401 2.460 -15.072 1.00 72.38 91 ARG A C 1
ATOM 693 O O . ARG A 1 91 ? 4.264 2.694 -16.273 1.00 72.38 91 ARG A O 1
ATOM 700 N N . PHE A 1 92 ? 3.382 2.395 -14.223 1.00 77.50 92 PHE A N 1
ATOM 701 C CA . PHE A 1 92 ? 2.022 2.705 -14.637 1.00 77.50 92 PHE A CA 1
ATOM 702 C C . PHE A 1 92 ? 1.859 4.213 -14.819 1.00 77.50 92 PHE A C 1
ATOM 704 O O . PHE A 1 92 ? 2.626 5.012 -14.282 1.00 77.50 92 PHE A O 1
ATOM 711 N N . ASP A 1 93 ? 0.829 4.597 -15.568 1.0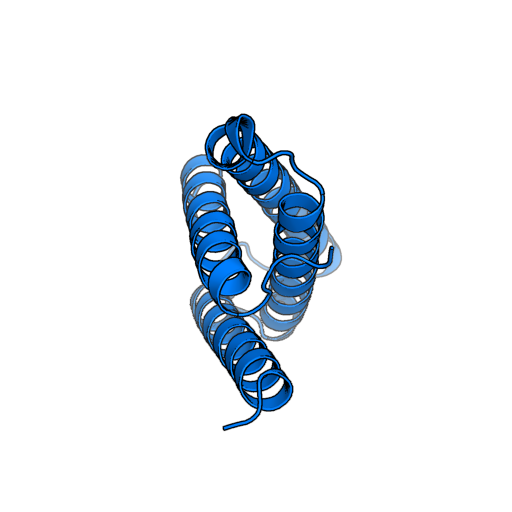0 84.06 93 ASP A N 1
ATOM 712 C CA . ASP A 1 93 ? 0.408 5.992 -15.621 1.00 84.06 93 ASP A CA 1
ATOM 713 C C . ASP A 1 93 ? 0.040 6.482 -14.209 1.00 84.06 93 ASP A C 1
ATOM 715 O O . ASP A 1 93 ? -0.497 5.724 -13.393 1.00 84.06 93 ASP A O 1
ATOM 719 N N . PHE A 1 94 ? 0.312 7.754 -13.927 1.00 82.81 94 PHE A N 1
ATOM 720 C CA . PHE A 1 94 ? 0.191 8.371 -12.607 1.00 82.81 94 PHE A CA 1
ATOM 721 C C . PHE A 1 94 ? -1.181 8.117 -11.972 1.00 82.81 94 PHE A C 1
ATOM 723 O O . PHE A 1 94 ? -1.277 7.724 -10.810 1.00 82.81 94 PHE A O 1
ATOM 730 N N . ALA A 1 95 ? -2.259 8.278 -12.746 1.00 85.75 95 ALA A N 1
ATOM 731 C CA . ALA A 1 95 ? -3.616 8.051 -12.257 1.00 85.75 95 ALA A CA 1
ATOM 732 C C . ALA A 1 95 ? -3.853 6.589 -11.835 1.00 85.75 95 ALA A C 1
ATOM 734 O O . ALA A 1 95 ? -4.492 6.331 -10.814 1.00 85.75 95 ALA A O 1
ATOM 735 N N . VAL A 1 96 ? -3.317 5.628 -12.591 1.00 85.88 96 VAL A N 1
ATOM 736 C CA . VAL A 1 96 ? -3.458 4.194 -12.304 1.00 85.88 96 VAL A CA 1
ATOM 737 C C . VAL A 1 96 ? -2.606 3.801 -11.101 1.00 85.88 96 VAL A C 1
ATOM 739 O O . VAL A 1 96 ? -3.084 3.069 -10.236 1.00 85.88 96 VAL A O 1
ATOM 742 N N . GLU A 1 97 ? -1.381 4.326 -11.006 1.00 85.62 97 GLU A N 1
ATOM 743 C CA . GLU A 1 97 ? -0.489 4.111 -9.864 1.00 85.62 97 GLU A CA 1
ATOM 744 C C . GLU A 1 97 ? -1.165 4.586 -8.568 1.00 85.62 97 GLU A C 1
ATOM 746 O O . GLU A 1 97 ? -1.288 3.828 -7.603 1.00 85.62 97 GLU A O 1
ATOM 751 N N . VAL A 1 98 ? -1.705 5.808 -8.576 1.00 90.19 98 VAL A N 1
ATOM 752 C CA . VAL A 1 98 ? -2.371 6.390 -7.407 1.00 90.19 98 VAL A CA 1
ATOM 753 C C . VAL A 1 98 ? -3.629 5.609 -7.017 1.00 90.19 98 VAL A C 1
ATOM 755 O O . VAL A 1 98 ? -3.862 5.350 -5.840 1.00 90.19 98 VAL A O 1
ATOM 758 N N . LEU A 1 99 ? -4.453 5.192 -7.978 1.00 91.56 99 LEU A N 1
ATOM 759 C CA . LEU A 1 99 ? -5.651 4.408 -7.663 1.00 91.56 99 LEU A CA 1
ATOM 760 C C . LEU A 1 99 ? -5.302 3.008 -7.137 1.00 91.56 99 LEU A C 1
ATOM 762 O O . LEU A 1 99 ? -5.917 2.539 -6.174 1.00 91.56 99 LEU A O 1
ATOM 766 N N . GLY A 1 100 ? -4.302 2.355 -7.731 1.00 89.44 100 GLY A N 1
ATOM 767 C CA . GLY A 1 100 ? -3.854 1.020 -7.342 1.00 89.44 100 GLY A CA 1
ATOM 768 C C . GLY A 1 100 ? -3.282 0.987 -5.926 1.00 89.44 100 GLY A C 1
ATOM 769 O O . GLY A 1 100 ? -3.737 0.198 -5.092 1.00 89.44 100 GLY A O 1
ATOM 770 N N . PHE A 1 101 ? -2.337 1.880 -5.619 1.00 89.00 101 PHE A N 1
ATOM 771 C CA . PHE A 1 101 ? -1.722 1.949 -4.293 1.00 89.00 101 PHE A CA 1
ATOM 772 C C . PHE A 1 101 ? -2.688 2.489 -3.228 1.00 89.00 101 PHE A C 1
ATOM 774 O O . PHE A 1 101 ? -2.688 1.975 -2.109 1.00 89.00 101 PHE A O 1
ATOM 781 N N . ALA A 1 102 ? -3.584 3.428 -3.557 1.00 90.69 102 ALA A N 1
ATOM 782 C CA . ALA A 1 102 ? -4.630 3.862 -2.627 1.00 90.69 102 ALA A CA 1
ATOM 783 C C . ALA A 1 102 ? -5.560 2.704 -2.244 1.00 90.69 102 ALA A C 1
ATOM 785 O O . ALA A 1 102 ? -5.873 2.526 -1.065 1.00 90.69 102 ALA A O 1
ATOM 786 N N . CYS A 1 103 ? -5.965 1.887 -3.222 1.00 91.56 103 CYS A N 1
ATOM 787 C CA . CYS A 1 103 ? -6.765 0.690 -2.980 1.00 91.56 103 CYS A CA 1
ATOM 788 C C . CYS A 1 103 ? -6.003 -0.322 -2.112 1.00 91.56 103 CYS A C 1
ATOM 790 O O . CYS A 1 103 ? -6.533 -0.804 -1.110 1.00 91.56 103 CYS A O 1
ATOM 792 N N . LEU A 1 104 ? -4.734 -0.583 -2.437 1.00 89.69 104 LEU A N 1
ATOM 793 C CA . LEU A 1 104 ? -3.868 -1.490 -1.686 1.00 89.69 104 LEU A CA 1
ATOM 794 C C . LEU A 1 104 ? -3.727 -1.060 -0.218 1.00 89.69 104 LEU A C 1
ATOM 796 O O . LEU A 1 104 ? -4.001 -1.849 0.687 1.00 89.69 104 LEU A O 1
ATOM 800 N N . PHE A 1 105 ? -3.365 0.200 0.032 1.00 90.38 105 PHE A N 1
ATOM 801 C CA . PHE A 1 105 ? -3.201 0.737 1.384 1.00 90.38 105 PHE A CA 1
ATOM 802 C C . PHE A 1 105 ? -4.512 0.736 2.171 1.00 90.38 105 PHE A C 1
ATOM 804 O O . PHE A 1 105 ? -4.505 0.429 3.368 1.00 90.38 105 PHE A O 1
ATOM 811 N N . LEU A 1 106 ? -5.638 1.009 1.507 1.00 88.88 106 LEU A N 1
ATOM 812 C CA . LEU A 1 106 ? -6.966 0.964 2.109 1.00 88.88 106 LEU A CA 1
ATOM 813 C C . LEU A 1 106 ? -7.340 -0.457 2.530 1.00 88.88 106 LEU A C 1
ATOM 815 O O . LEU A 1 106 ? -7.712 -0.674 3.684 1.00 88.88 106 LEU A O 1
ATOM 819 N N . VAL A 1 107 ? -7.224 -1.427 1.620 1.00 89.12 107 VAL A N 1
ATOM 820 C CA . VAL A 1 107 ? -7.582 -2.831 1.871 1.00 89.12 107 VAL A CA 1
ATOM 821 C C . VAL A 1 107 ? -6.732 -3.396 2.998 1.00 89.12 107 VAL A C 1
ATOM 823 O O . VAL A 1 107 ? -7.270 -3.948 3.960 1.00 89.12 107 VAL A O 1
ATOM 826 N N . VAL A 1 108 ? -5.416 -3.192 2.924 1.00 87.25 108 VAL A N 1
ATOM 827 C CA . VAL A 1 108 ? -4.486 -3.630 3.962 1.00 87.25 108 VAL A CA 1
ATOM 828 C C . VAL A 1 108 ? -4.865 -2.985 5.296 1.00 87.25 108 VAL A C 1
ATOM 830 O O . VAL A 1 108 ? -5.132 -3.689 6.264 1.00 87.25 108 VAL A O 1
ATOM 833 N N . SER A 1 109 ? -5.048 -1.666 5.351 1.00 85.69 109 SER A N 1
ATOM 834 C CA . SER A 1 109 ? -5.423 -0.977 6.593 1.00 85.69 109 SER A CA 1
ATOM 835 C C . SER A 1 109 ? -6.762 -1.447 7.176 1.00 85.69 109 SER A C 1
ATOM 837 O O . SER A 1 109 ? -6.883 -1.586 8.394 1.00 85.69 109 SER A O 1
ATOM 839 N N . LEU A 1 110 ? -7.767 -1.744 6.347 1.00 85.75 110 LEU A N 1
ATOM 840 C CA . LEU A 1 110 ? -9.045 -2.301 6.807 1.00 85.75 110 LEU A CA 1
ATOM 841 C C . LEU A 1 110 ? -8.890 -3.710 7.391 1.00 85.75 110 LEU A C 1
ATOM 843 O O . LEU A 1 110 ? -9.490 -4.012 8.426 1.00 85.75 110 LEU A O 1
ATOM 847 N N . ILE A 1 111 ? -8.080 -4.562 6.759 1.00 84.56 111 ILE A N 1
ATOM 848 C CA . ILE A 1 111 ? -7.797 -5.919 7.241 1.00 84.56 111 ILE A CA 1
ATOM 849 C C . ILE A 1 111 ? -6.991 -5.858 8.545 1.00 84.56 111 ILE A C 1
ATOM 851 O O . ILE A 1 111 ? -7.364 -6.503 9.525 1.00 84.56 111 ILE A O 1
ATOM 855 N N . GLY A 1 112 ? -5.946 -5.030 8.605 1.00 79.94 112 GLY A N 1
ATOM 856 C CA . GLY A 1 112 ? -5.081 -4.874 9.777 1.00 79.94 112 GLY A CA 1
ATOM 857 C C . GLY A 1 112 ? -5.821 -4.435 11.037 1.00 79.94 112 GLY A C 1
ATOM 858 O O . GLY A 1 112 ? -5.477 -4.862 12.140 1.00 79.94 112 GLY A O 1
ATOM 859 N N . ARG A 1 113 ? -6.905 -3.666 10.893 1.00 76.31 113 ARG A N 1
ATOM 860 C CA . ARG A 1 113 ? -7.790 -3.286 12.008 1.00 76.31 113 ARG A CA 1
ATOM 861 C C . ARG A 1 113 ? -8.536 -4.459 12.641 1.00 76.31 113 ARG A C 1
ATOM 863 O O . ARG A 1 113 ? -8.931 -4.353 13.797 1.00 76.31 113 ARG A O 1
ATOM 870 N N . ARG A 1 114 ? -8.741 -5.568 11.925 1.00 75.00 114 ARG A N 1
ATOM 871 C CA . ARG A 1 114 ? -9.364 -6.775 12.500 1.00 75.00 114 ARG A CA 1
ATOM 872 C C . ARG A 1 114 ? -8.431 -7.481 13.484 1.00 75.00 114 ARG A C 1
ATOM 874 O O . ARG A 1 114 ? -8.903 -8.112 14.423 1.00 75.00 114 ARG A O 1
ATOM 881 N N . PHE A 1 115 ? -7.121 -7.339 13.284 1.00 69.75 115 PHE A N 1
ATOM 882 C CA . PHE A 1 115 ? -6.081 -7.934 14.128 1.00 69.75 115 PHE A CA 1
ATOM 883 C C . PHE A 1 115 ? -5.582 -6.956 15.201 1.00 69.75 115 PHE A C 1
ATOM 885 O O . PHE A 1 115 ? -5.340 -7.341 16.344 1.00 69.75 115 PHE A O 1
ATOM 892 N N . SER A 1 116 ? -5.556 -5.666 14.866 1.00 61.41 116 SER A N 1
ATOM 893 C CA . SER A 1 116 ? -5.298 -4.552 15.779 1.00 61.41 116 SER A CA 1
ATOM 894 C C . SER A 1 116 ? -6.616 -4.077 16.400 1.00 61.41 116 SER A C 1
ATOM 896 O O . SER A 1 116 ? -7.143 -3.030 16.027 1.00 61.41 116 SER A O 1
ATOM 898 N N . GLY A 1 117 ? -7.192 -4.869 17.310 1.00 51.94 117 GLY A N 1
ATOM 899 C CA . GLY A 1 117 ? -8.388 -4.464 18.063 1.00 51.94 117 GLY A CA 1
ATOM 900 C C . GLY A 1 117 ? -8.206 -3.101 18.760 1.00 51.94 117 GLY A C 1
ATOM 901 O O . GLY A 1 117 ? -7.066 -2.680 18.981 1.00 51.94 117 GLY A O 1
ATOM 902 N N . PRO A 1 118 ? -9.302 -2.390 19.099 1.00 43.53 118 PRO A N 1
ATOM 903 C CA . PRO A 1 118 ? -9.223 -1.057 19.685 1.00 43.53 118 PRO A CA 1
ATOM 904 C C . PRO A 1 118 ? -8.355 -1.089 20.944 1.00 43.53 118 PRO A C 1
ATOM 906 O O . PRO A 1 118 ? -8.645 -1.821 21.890 1.00 43.53 118 PRO A O 1
ATOM 909 N N . LYS A 1 119 ? -7.284 -0.292 20.938 1.00 46.97 119 LYS A N 1
ATOM 910 C CA . LYS A 1 119 ? -6.615 0.118 22.169 1.00 46.97 119 LYS A CA 1
ATOM 911 C C . LYS A 1 119 ? -7.556 1.130 22.818 1.00 46.97 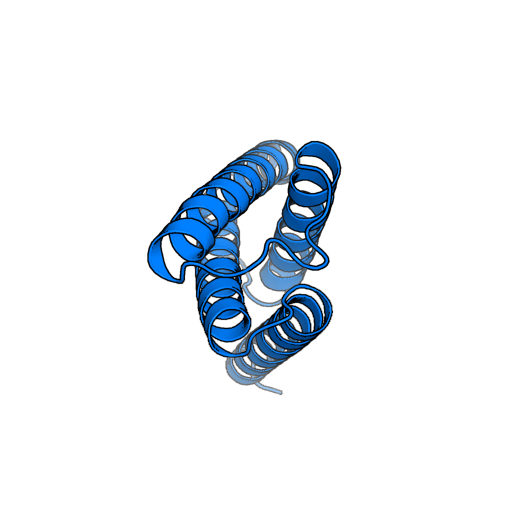119 LYS A C 1
ATOM 913 O O . LYS A 1 119 ? -7.627 2.267 22.355 1.00 46.97 119 LYS A O 1
ATOM 918 N N . HIS A 1 120 ? -8.380 0.645 23.743 1.00 41.09 120 HIS A N 1
ATOM 919 C CA . HIS A 1 120 ? -8.994 1.509 24.744 1.00 41.09 120 HIS A CA 1
ATOM 920 C C . HIS A 1 120 ? -7.891 2.123 25.602 1.00 41.09 120 HIS A C 1
ATOM 922 O O . HIS A 1 120 ? -6.917 1.388 25.890 1.00 41.09 120 HIS A O 1
#

Foldseek 3Di:
DDLVVVLVVLLVVLLVVLLVVLVVQDPDPQLSVQLSVLLSVLLVVLLVVLLVDDDVCRLVVSLVSLLVSQLVSVVSSVVVCVVVVDDNPNHDDSVCSSVVSSVSSSVSSVVSCVSVDHPD

Secondary structure (DSSP, 8-state):
--HHHHHHHHHHHHHHHHHHHHHHH-SSHHHHHHHHHHHHHHHHHHHHHHHHS-GGGHHHHHHHHHHHHHHHHHHHHHHHHHHHT---TTPPPHHHHHHHHHHHHHHHHHHHHHHS----

Sequence (120 aa):
MSKALQQSLYWLLVSAVLFGVQYLYHPNLNLMIIGWVLSLLLTALTAWSGSRISKPAIPIKLLLVSTIASLMNSQALDVAYSITSAPLGNRFDFAVEVLGFACLFLVVSLIGRRFSGPKH

Radius of gyration: 15.01 Å; chains: 1; bounding box: 37×30×42 Å

pLDDT: mean 83.6, std 10.13, range [41.09, 94.62]